Protein AF-A0A1C5EUR2-F1 (afdb_monomer_lite)

pLDDT: mean 84.71, std 11.82, range [50.34, 96.5]

Radius of gyration: 13.33 Å; chains: 1; bounding box: 35×22×32 Å

Structure (mmCIF, N/CA/C/O backbone):
data_AF-A0A1C5EUR2-F1
#
_entry.id   AF-A0A1C5EUR2-F1
#
loop_
_atom_site.group_PDB
_atom_site.id
_atom_site.type_symbol
_atom_site.label_atom_id
_atom_site.label_alt_id
_atom_site.label_comp_id
_atom_site.label_asym_id
_atom_site.label_entity_id
_atom_site.label_seq_id
_atom_site.pdbx_PDB_ins_code
_atom_site.Cartn_x
_atom_site.Cartn_y
_atom_site.Cartn_z
_atom_site.occupancy
_atom_site.B_iso_or_equiv
_atom_site.auth_seq_id
_atom_site.auth_comp_id
_atom_site.auth_asym_id
_atom_site.auth_atom_id
_atom_site.pdbx_PDB_model_num
ATOM 1 N N . MET A 1 1 ? 15.691 -6.010 -11.810 1.00 57.28 1 MET A N 1
ATOM 2 C CA . MET A 1 1 ? 16.089 -5.793 -10.401 1.00 57.28 1 MET A CA 1
ATOM 3 C C . MET A 1 1 ? 14.853 -5.970 -9.523 1.00 57.28 1 MET A C 1
ATOM 5 O O . MET A 1 1 ? 13.763 -5.711 -10.019 1.00 57.28 1 MET A O 1
ATOM 9 N N . THR A 1 2 ? 14.974 -6.474 -8.293 1.00 76.25 2 THR A N 1
ATOM 10 C CA . THR A 1 2 ? 13.817 -6.724 -7.407 1.00 76.25 2 THR A CA 1
ATOM 11 C C . THR A 1 2 ? 13.368 -5.432 -6.701 1.00 76.25 2 THR A C 1
ATOM 13 O O . THR A 1 2 ? 14.171 -4.526 -6.485 1.00 76.25 2 THR A O 1
ATOM 16 N N . ILE A 1 3 ? 12.076 -5.316 -6.370 1.00 88.06 3 ILE A N 1
ATOM 17 C CA . ILE A 1 3 ? 11.466 -4.102 -5.782 1.00 88.06 3 ILE A CA 1
ATOM 18 C C . ILE A 1 3 ? 12.031 -3.808 -4.386 1.00 88.06 3 ILE A C 1
ATOM 20 O O . ILE A 1 3 ? 12.219 -2.649 -4.021 1.00 88.06 3 ILE A O 1
ATOM 24 N N . LEU A 1 4 ? 12.328 -4.856 -3.615 1.00 87.62 4 LEU A N 1
ATOM 25 C CA . LEU A 1 4 ? 12.792 -4.757 -2.235 1.00 87.62 4 LEU A CA 1
ATOM 26 C C . LEU A 1 4 ? 14.093 -3.931 -2.074 1.00 87.62 4 LEU A C 1
ATOM 28 O O . LEU A 1 4 ? 14.084 -2.989 -1.274 1.00 87.62 4 LEU A O 1
ATOM 32 N N . PRO A 1 5 ? 15.183 -4.187 -2.830 1.00 87.69 5 PRO A N 1
ATOM 33 C CA . PRO A 1 5 ? 16.371 -3.332 -2.830 1.00 87.69 5 PRO A CA 1
ATOM 34 C C . PRO A 1 5 ? 16.086 -1.864 -3.167 1.00 87.69 5 PRO A C 1
ATOM 36 O O . PRO A 1 5 ? 16.522 -0.980 -2.432 1.00 87.69 5 PRO A O 1
ATOM 39 N N . ALA A 1 6 ? 15.316 -1.597 -4.228 1.00 87.69 6 ALA A N 1
ATOM 40 C CA . ALA A 1 6 ? 15.005 -0.232 -4.658 1.00 87.69 6 ALA A CA 1
ATOM 41 C C . ALA A 1 6 ? 14.180 0.522 -3.603 1.00 87.69 6 ALA A C 1
ATOM 43 O O . ALA A 1 6 ? 14.466 1.675 -3.282 1.00 87.69 6 ALA A O 1
ATOM 44 N N . LEU A 1 7 ? 13.187 -0.142 -3.006 1.00 88.44 7 LEU A N 1
ATOM 45 C CA . LEU A 1 7 ? 12.354 0.448 -1.961 1.00 88.44 7 LEU A CA 1
ATOM 46 C C . LEU A 1 7 ? 13.166 0.736 -0.696 1.00 88.44 7 LEU A C 1
ATOM 48 O O . LEU A 1 7 ? 13.016 1.796 -0.089 1.00 88.44 7 LEU A O 1
ATOM 52 N N . THR A 1 8 ? 14.062 -0.180 -0.329 1.00 87.12 8 THR A N 1
ATOM 53 C CA . THR A 1 8 ? 14.967 0.005 0.811 1.00 87.12 8 THR A CA 1
ATOM 54 C C . THR A 1 8 ? 15.897 1.199 0.587 1.00 87.12 8 THR A C 1
ATOM 56 O O . THR A 1 8 ? 16.060 2.019 1.490 1.00 87.12 8 THR A O 1
ATOM 59 N N . ALA A 1 9 ? 16.468 1.337 -0.615 1.00 86.00 9 ALA A N 1
ATOM 60 C CA . ALA A 1 9 ? 17.313 2.474 -0.979 1.00 86.00 9 ALA A CA 1
ATOM 61 C C . ALA A 1 9 ? 16.538 3.802 -0.931 1.00 86.00 9 ALA A C 1
ATOM 63 O O . ALA A 1 9 ? 17.007 4.768 -0.330 1.00 86.00 9 ALA A O 1
ATOM 64 N N . HIS A 1 10 ? 15.317 3.834 -1.473 1.00 85.69 10 HIS A N 1
ATOM 65 C CA . HIS A 1 10 ? 14.466 5.025 -1.450 1.00 85.69 10 HIS A CA 1
ATOM 66 C C . HIS A 1 10 ? 14.125 5.485 -0.028 1.00 85.69 10 HIS A C 1
ATOM 68 O O . HIS A 1 10 ? 14.224 6.674 0.268 1.00 85.69 10 HIS A O 1
ATOM 74 N N . ILE A 1 11 ? 13.778 4.554 0.867 1.00 84.81 11 ILE A N 1
ATOM 75 C CA . ILE A 1 11 ? 13.497 4.873 2.275 1.00 84.81 11 ILE A CA 1
ATOM 76 C C . ILE A 1 11 ? 14.742 5.436 2.967 1.00 84.81 11 ILE A C 1
ATOM 78 O O . ILE A 1 11 ? 14.644 6.435 3.676 1.00 84.81 11 ILE A O 1
ATOM 82 N N . ARG A 1 12 ? 15.920 4.838 2.740 1.00 81.44 12 ARG A N 1
ATOM 83 C CA . ARG A 1 12 ? 17.181 5.355 3.296 1.00 81.44 12 ARG A CA 1
ATOM 84 C C . ARG A 1 12 ? 17.479 6.771 2.803 1.00 81.44 12 ARG A C 1
ATOM 86 O O . ARG A 1 12 ? 17.879 7.608 3.603 1.00 81.44 12 ARG A O 1
ATOM 93 N N . ALA A 1 13 ? 17.256 7.043 1.517 1.00 81.00 13 ALA A N 1
ATOM 94 C CA . ALA A 1 13 ? 17.493 8.355 0.919 1.00 81.00 13 ALA A CA 1
ATOM 95 C C . ALA A 1 13 ? 16.507 9.432 1.406 1.00 81.00 13 ALA A C 1
ATOM 97 O O . ALA A 1 13 ? 16.893 10.589 1.541 1.00 81.00 13 ALA A O 1
ATOM 98 N N . ALA A 1 14 ? 15.251 9.068 1.686 1.00 78.25 14 ALA A N 1
ATOM 99 C CA . ALA A 1 14 ? 14.244 9.994 2.214 1.00 78.25 14 ALA A CA 1
ATOM 100 C C . ALA A 1 14 ? 14.490 10.390 3.684 1.00 78.25 14 ALA A C 1
ATOM 102 O O . ALA A 1 14 ? 13.937 11.386 4.149 1.00 78.25 14 ALA A O 1
ATOM 103 N N . GLY A 1 15 ? 15.328 9.633 4.400 1.00 68.81 15 GLY A N 1
ATOM 104 C CA . GLY A 1 15 ? 15.553 9.783 5.832 1.00 68.81 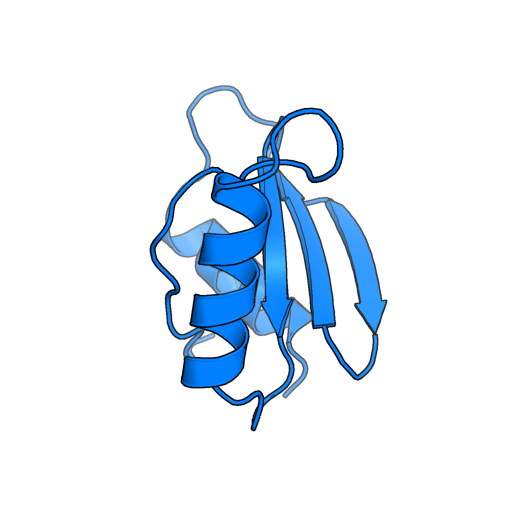15 GLY A CA 1
ATOM 105 C C . GLY A 1 15 ? 14.439 9.133 6.657 1.00 68.81 15 GLY A C 1
ATOM 106 O O . GLY A 1 15 ? 13.258 9.177 6.316 1.00 68.81 15 GLY A O 1
ATOM 107 N N . THR A 1 16 ? 14.811 8.498 7.767 1.00 62.66 16 THR A N 1
ATOM 108 C CA . THR A 1 16 ? 13.840 7.990 8.743 1.00 62.66 16 THR A CA 1
ATOM 109 C C . THR A 1 16 ? 13.438 9.112 9.704 1.00 62.66 16 THR A C 1
ATOM 111 O O . THR A 1 16 ? 14.326 9.842 10.152 1.00 62.66 16 THR A O 1
ATOM 114 N N . PRO A 1 17 ? 12.150 9.248 10.077 1.00 59.69 17 PRO A N 1
ATOM 115 C CA . PRO A 1 17 ? 11.733 10.188 11.117 1.00 59.69 17 PRO A CA 1
ATOM 116 C C . PRO A 1 17 ? 12.563 9.993 12.393 1.00 59.69 17 PRO A C 1
ATOM 118 O O . PRO A 1 17 ? 12.833 8.851 12.788 1.00 59.69 17 PRO A O 1
ATOM 121 N N . ALA A 1 18 ? 12.982 11.095 13.022 1.00 57.38 18 ALA A N 1
ATOM 122 C CA . ALA A 1 18 ? 13.832 11.063 14.210 1.00 57.38 18 ALA A CA 1
ATOM 123 C C . ALA A 1 18 ? 13.219 10.169 15.307 1.00 57.38 18 ALA A C 1
ATOM 125 O O . ALA A 1 18 ? 12.048 10.320 15.645 1.00 57.38 18 ALA A O 1
ATOM 126 N N . GLY A 1 19 ? 14.010 9.230 15.842 1.00 57.06 19 GLY A N 1
ATOM 127 C CA . GLY A 1 19 ? 13.586 8.303 16.904 1.00 57.06 19 GLY A CA 1
ATOM 128 C C . GLY A 1 19 ? 13.050 6.939 16.441 1.00 57.06 19 GLY A C 1
ATOM 129 O O . GLY A 1 19 ? 12.688 6.122 17.282 1.00 57.06 19 GLY A O 1
ATOM 130 N N . THR A 1 20 ? 13.028 6.653 15.136 1.00 56.53 20 THR A N 1
ATOM 131 C CA . THR A 1 20 ? 12.577 5.350 14.606 1.00 56.53 20 THR A CA 1
ATOM 132 C C . THR A 1 20 ? 13.742 4.350 14.516 1.00 56.53 20 THR A C 1
ATOM 134 O O . THR A 1 20 ? 14.813 4.749 14.051 1.00 56.53 20 THR A O 1
ATOM 137 N N . PRO A 1 21 ? 13.588 3.060 14.896 1.00 55.41 21 PRO A N 1
ATOM 138 C CA . PRO A 1 21 ? 14.635 2.061 14.686 1.00 55.41 21 PRO A CA 1
ATOM 139 C C . PRO A 1 21 ? 15.082 1.990 13.216 1.00 55.41 21 PRO A C 1
ATOM 141 O O . PRO A 1 21 ? 14.292 2.097 12.278 1.00 55.41 21 PRO A O 1
ATOM 144 N N . THR A 1 22 ? 16.391 1.815 13.059 1.00 64.69 22 THR A N 1
ATOM 145 C CA . THR A 1 22 ? 17.254 2.205 11.932 1.00 64.69 22 THR A CA 1
ATOM 146 C C . THR A 1 22 ? 17.107 1.387 10.644 1.00 64.69 22 THR A C 1
ATOM 148 O O . THR A 1 22 ? 17.762 1.703 9.650 1.00 64.69 22 THR A O 1
ATOM 151 N N . ALA A 1 23 ? 16.276 0.340 10.626 1.00 74.88 23 ALA A N 1
ATOM 152 C CA . ALA A 1 23 ? 16.123 -0.538 9.468 1.00 74.88 23 ALA A CA 1
ATOM 153 C C . ALA A 1 23 ? 14.651 -0.909 9.213 1.00 74.88 23 ALA A C 1
ATOM 155 O O . ALA A 1 23 ? 13.965 -1.346 10.139 1.00 74.88 23 ALA A O 1
ATOM 156 N N . PRO A 1 24 ? 14.156 -0.773 7.967 1.00 86.19 24 PRO A N 1
ATOM 157 C CA . PRO A 1 24 ? 12.817 -1.224 7.616 1.00 86.19 24 PRO A CA 1
ATOM 158 C C . PRO A 1 24 ? 12.714 -2.751 7.723 1.00 86.19 24 PRO A C 1
ATOM 160 O O . PRO A 1 24 ? 13.606 -3.472 7.275 1.00 86.19 24 PRO A O 1
ATOM 163 N N . ALA A 1 25 ? 11.607 -3.244 8.278 1.00 90.12 25 ALA A N 1
ATOM 164 C CA . ALA A 1 25 ? 11.323 -4.674 8.365 1.00 90.12 25 ALA A CA 1
ATOM 165 C C . ALA A 1 25 ? 10.411 -5.111 7.213 1.00 90.12 25 ALA A C 1
ATOM 167 O O . ALA A 1 25 ? 9.377 -4.489 6.965 1.00 90.12 25 ALA A O 1
ATOM 168 N N . THR A 1 26 ? 10.759 -6.191 6.517 1.00 93.81 26 THR A N 1
ATOM 169 C CA . THR A 1 26 ? 9.917 -6.734 5.444 1.00 93.81 26 THR A CA 1
ATOM 170 C C . THR A 1 26 ? 8.682 -7.414 6.021 1.00 93.81 26 THR A C 1
ATOM 172 O O . THR A 1 26 ? 8.799 -8.374 6.775 1.00 93.81 26 THR A O 1
ATOM 175 N N . LEU A 1 27 ? 7.496 -6.930 5.642 1.00 94.44 27 LEU A N 1
ATOM 176 C CA . LEU A 1 27 ? 6.214 -7.556 5.984 1.00 94.44 27 LEU A CA 1
ATOM 177 C C . LEU A 1 27 ? 5.743 -8.514 4.887 1.00 94.44 27 LEU A C 1
ATOM 179 O O . LEU A 1 27 ? 5.135 -9.540 5.174 1.00 94.44 27 LEU A O 1
ATOM 183 N N . ALA A 1 28 ? 6.004 -8.167 3.626 1.00 95.12 28 ALA A N 1
ATOM 184 C CA . ALA A 1 28 ? 5.718 -9.019 2.481 1.00 95.12 28 ALA A CA 1
ATOM 185 C C . ALA A 1 28 ? 6.640 -8.661 1.313 1.00 95.12 28 ALA A C 1
ATOM 187 O O . ALA A 1 28 ? 6.840 -7.483 1.025 1.00 95.12 28 ALA A O 1
ATOM 188 N N . ASP A 1 29 ? 7.139 -9.669 0.605 1.00 94.00 29 ASP A N 1
ATOM 189 C CA . ASP A 1 29 ? 7.814 -9.503 -0.680 1.00 94.00 29 ASP A CA 1
ATOM 190 C C . ASP A 1 29 ? 7.240 -10.526 -1.658 1.00 94.00 29 ASP A C 1
ATOM 192 O O . ASP A 1 29 ? 7.408 -11.735 -1.489 1.00 94.00 29 ASP A O 1
ATOM 196 N N . ARG A 1 30 ? 6.440 -10.047 -2.610 1.00 92.69 30 ARG A N 1
ATOM 197 C CA . ARG A 1 30 ? 5.663 -10.881 -3.531 1.00 92.69 30 ARG A CA 1
ATOM 198 C C . ARG A 1 30 ? 5.773 -10.330 -4.951 1.00 92.69 30 ARG A C 1
ATOM 200 O O . ARG A 1 30 ? 6.042 -9.139 -5.114 1.00 92.69 30 ARG A O 1
ATOM 207 N N . PRO A 1 31 ? 5.470 -11.139 -5.985 1.00 90.38 31 PRO A N 1
ATOM 208 C CA . PRO A 1 31 ? 5.549 -10.691 -7.375 1.00 90.38 31 PRO A CA 1
ATOM 209 C C . PRO A 1 31 ? 4.707 -9.450 -7.700 1.00 90.38 31 PRO A C 1
ATOM 211 O O . PRO A 1 31 ? 5.037 -8.731 -8.634 1.00 90.38 31 PRO A O 1
ATOM 214 N N . ASP A 1 32 ? 3.624 -9.194 -6.957 1.00 88.81 32 ASP A N 1
ATOM 215 C CA . ASP A 1 32 ? 2.709 -8.071 -7.185 1.00 88.81 32 ASP A CA 1
ATOM 216 C C . ASP A 1 32 ? 3.061 -6.802 -6.386 1.00 88.81 32 ASP A C 1
ATOM 218 O O . ASP A 1 32 ? 2.702 -5.690 -6.797 1.00 88.81 32 ASP A O 1
ATOM 222 N N . ALA A 1 33 ? 3.721 -6.952 -5.232 1.00 92.94 33 ALA A N 1
ATOM 223 C CA . ALA A 1 33 ? 4.066 -5.852 -4.338 1.00 92.94 33 ALA A CA 1
ATOM 224 C C . ALA A 1 33 ? 5.062 -6.256 -3.239 1.00 92.94 33 ALA A C 1
ATOM 226 O O . ALA A 1 33 ? 5.032 -7.376 -2.725 1.00 92.94 33 ALA A O 1
ATOM 227 N N . THR A 1 34 ? 5.827 -5.266 -2.779 1.00 94.88 34 THR A N 1
ATOM 228 C CA . THR A 1 34 ? 6.650 -5.332 -1.567 1.00 94.88 34 THR A CA 1
ATOM 229 C C . THR A 1 34 ? 6.077 -4.387 -0.511 1.00 94.88 34 THR A C 1
ATOM 231 O O . THR A 1 34 ? 5.662 -3.267 -0.823 1.00 94.88 34 THR A O 1
ATOM 234 N N . VAL A 1 35 ? 6.049 -4.832 0.744 1.00 93.88 35 VAL A N 1
ATOM 235 C CA . VAL A 1 35 ? 5.545 -4.090 1.903 1.00 93.88 35 VAL A CA 1
ATOM 236 C C . VAL A 1 35 ? 6.596 -4.099 3.008 1.00 93.88 35 VAL A C 1
ATOM 238 O O . VAL A 1 35 ? 7.032 -5.165 3.443 1.00 93.88 35 VAL A O 1
ATOM 241 N N . LEU A 1 36 ? 6.962 -2.913 3.489 1.00 92.50 36 LEU A N 1
ATOM 242 C CA . LEU A 1 36 ? 7.921 -2.704 4.569 1.00 92.50 36 LEU A CA 1
ATOM 243 C C . LEU A 1 36 ? 7.263 -1.970 5.743 1.00 92.50 36 LEU A C 1
ATOM 245 O O . LEU A 1 36 ? 6.420 -1.095 5.540 1.00 92.50 36 LEU A O 1
ATOM 249 N N . ARG A 1 37 ? 7.678 -2.289 6.967 1.00 90.19 37 ARG A N 1
ATOM 250 C CA . ARG A 1 37 ? 7.361 -1.537 8.186 1.00 90.19 37 ARG A CA 1
ATOM 251 C C . ARG A 1 37 ? 8.519 -0.599 8.517 1.00 90.19 37 ARG A C 1
ATOM 253 O O . ARG A 1 37 ? 9.662 -1.045 8.594 1.00 90.19 37 ARG A O 1
ATOM 260 N N . LEU A 1 38 ? 8.208 0.671 8.752 1.00 86.75 38 LEU A N 1
ATOM 261 C CA . LEU A 1 38 ? 9.128 1.702 9.221 1.00 86.75 38 LEU A CA 1
ATOM 262 C C . LEU A 1 38 ? 8.514 2.402 10.439 1.00 86.75 38 LEU A C 1
ATOM 264 O O . LEU A 1 38 ? 7.672 3.284 10.282 1.00 86.75 38 LEU A O 1
ATOM 268 N N . GLY A 1 39 ? 8.909 1.994 11.648 1.00 85.38 39 GLY A N 1
ATOM 269 C CA . GLY A 1 39 ? 8.282 2.495 12.876 1.00 85.38 39 GLY A CA 1
ATOM 270 C C . GLY A 1 39 ? 6.795 2.170 12.892 1.00 85.38 39 GLY A C 1
ATOM 271 O O . GLY A 1 39 ? 6.431 0.999 12.842 1.00 85.38 39 GLY A O 1
ATOM 272 N N . ASP A 1 40 ? 5.944 3.195 12.876 1.00 84.81 40 ASP A N 1
ATOM 273 C CA . ASP A 1 40 ? 4.483 3.059 12.787 1.00 84.81 40 ASP A CA 1
ATOM 274 C C . ASP A 1 40 ? 3.922 3.144 11.366 1.00 84.81 40 ASP A C 1
ATOM 276 O O . ASP A 1 40 ? 2.745 2.869 11.132 1.00 84.81 40 ASP A O 1
ATOM 280 N N . THR A 1 41 ? 4.775 3.441 10.390 1.00 85.38 41 THR A N 1
ATOM 281 C CA . THR A 1 41 ? 4.384 3.578 8.991 1.00 85.38 41 THR A CA 1
ATOM 282 C C . THR A 1 41 ? 4.562 2.260 8.249 1.00 85.38 41 THR A C 1
ATOM 284 O O . THR A 1 41 ? 5.571 1.566 8.389 1.00 85.38 41 THR A O 1
ATOM 287 N N . VAL A 1 42 ? 3.595 1.921 7.396 1.00 90.06 42 VAL A N 1
ATOM 288 C CA . VAL A 1 42 ? 3.734 0.848 6.407 1.00 90.06 42 VAL A CA 1
ATOM 289 C C . VAL A 1 42 ? 3.956 1.468 5.035 1.00 90.06 42 VAL A C 1
ATOM 291 O O . VAL A 1 42 ? 3.140 2.255 4.557 1.00 90.06 42 VAL A O 1
ATOM 294 N N . VAL A 1 43 ? 5.054 1.088 4.387 1.00 91.00 43 VAL A N 1
ATOM 295 C CA . VAL A 1 43 ? 5.406 1.516 3.033 1.00 91.00 43 VAL A CA 1
ATOM 296 C C . VAL A 1 43 ? 5.136 0.370 2.073 1.00 91.00 43 VAL A C 1
ATOM 298 O O . VAL A 1 43 ? 5.474 -0.779 2.352 1.00 91.00 43 VAL A O 1
ATOM 301 N N . LYS A 1 44 ? 4.539 0.674 0.921 1.00 92.31 44 LYS A N 1
ATOM 302 C CA . LYS A 1 44 ? 4.207 -0.321 -0.095 1.00 92.31 44 LYS A CA 1
ATOM 303 C C . LYS A 1 44 ? 4.643 0.142 -1.476 1.00 92.31 44 LYS A C 1
ATOM 305 O O . LYS A 1 44 ? 4.275 1.232 -1.906 1.00 92.31 44 LYS A O 1
ATOM 310 N N . ALA A 1 45 ? 5.356 -0.724 -2.185 1.00 94.06 45 ALA A N 1
ATOM 311 C CA . ALA A 1 45 ? 5.681 -0.553 -3.593 1.00 94.06 45 ALA A CA 1
ATOM 312 C C . ALA A 1 45 ? 5.017 -1.657 -4.415 1.00 94.06 45 ALA A C 1
ATOM 314 O O . ALA A 1 45 ? 4.943 -2.809 -3.995 1.00 94.06 45 ALA A O 1
ATOM 315 N N . HIS A 1 46 ? 4.513 -1.285 -5.583 1.00 92.31 46 HIS A N 1
ATOM 316 C CA . HIS A 1 46 ? 3.851 -2.191 -6.510 1.00 92.31 46 HIS A CA 1
ATOM 317 C C . HIS A 1 46 ? 4.797 -2.630 -7.624 1.00 92.31 46 HIS A C 1
ATOM 319 O O . HIS A 1 46 ? 5.732 -1.904 -7.966 1.00 92.31 46 HIS A O 1
ATOM 325 N N . ALA A 1 47 ? 4.522 -3.794 -8.209 1.00 90.25 47 ALA A N 1
ATOM 326 C CA . ALA A 1 47 ? 5.282 -4.295 -9.342 1.00 90.25 47 ALA A CA 1
ATOM 327 C C . ALA A 1 47 ? 5.282 -3.331 -10.541 1.00 90.25 47 ALA A C 1
ATOM 329 O O . ALA A 1 47 ? 4.281 -2.630 -10.767 1.00 90.25 47 ALA A O 1
ATOM 330 N N . PRO A 1 48 ? 6.374 -3.312 -11.334 1.00 87.31 48 PRO A N 1
ATOM 331 C CA . PRO A 1 48 ? 6.412 -2.598 -12.604 1.00 87.31 48 PRO A CA 1
ATOM 332 C C . PRO A 1 48 ? 5.201 -2.942 -13.479 1.00 87.31 48 PRO A C 1
ATOM 334 O O . PRO A 1 48 ? 4.726 -4.074 -13.488 1.00 87.31 48 PRO A O 1
ATOM 337 N N . GLY A 1 49 ? 4.681 -1.949 -14.200 1.00 88.00 49 GLY A N 1
ATOM 338 C CA . GLY A 1 49 ? 3.484 -2.114 -15.031 1.00 88.00 49 GLY A CA 1
ATOM 339 C C . GLY A 1 49 ? 2.153 -2.028 -14.275 1.00 88.00 49 GLY A C 1
ATOM 340 O O . GLY A 1 49 ? 1.101 -2.085 -14.906 1.00 88.00 49 GLY A O 1
ATOM 341 N N . THR A 1 50 ? 2.160 -1.833 -12.949 1.00 90.62 50 THR A N 1
ATOM 342 C CA . THR A 1 50 ? 0.927 -1.512 -12.213 1.00 90.62 50 THR A CA 1
ATOM 343 C C . THR A 1 50 ? 0.309 -0.227 -12.756 1.00 90.62 50 THR A C 1
ATOM 345 O O . THR A 1 50 ? 0.949 0.824 -12.729 1.00 90.62 50 THR A O 1
ATOM 348 N N . ASP A 1 51 ? -0.950 -0.312 -13.199 1.00 92.69 51 ASP A N 1
ATOM 349 C CA . ASP A 1 51 ? -1.702 0.834 -13.709 1.00 92.69 51 ASP A CA 1
ATOM 350 C C . ASP A 1 51 ? -1.790 1.943 -12.641 1.00 92.69 51 ASP A C 1
ATOM 352 O O . ASP A 1 51 ? -2.447 1.765 -11.600 1.00 92.69 51 ASP A O 1
ATOM 356 N N . PRO A 1 52 ? -1.165 3.106 -12.890 1.00 90.38 52 PRO A N 1
ATOM 357 C CA . PRO A 1 52 ? -1.150 4.192 -11.931 1.00 90.38 52 PRO A CA 1
ATOM 358 C C . PRO A 1 52 ? -2.530 4.830 -11.697 1.00 90.38 52 PRO A C 1
ATOM 360 O O . PRO A 1 52 ? -2.792 5.309 -10.592 1.00 90.38 52 PRO A O 1
ATOM 363 N N . ALA A 1 53 ? -3.423 4.837 -12.692 1.00 93.00 53 ALA A N 1
ATOM 364 C CA . ALA A 1 53 ? -4.774 5.385 -12.556 1.00 93.00 53 ALA A CA 1
ATOM 365 C C . ALA A 1 53 ? -5.650 4.468 -11.695 1.00 93.00 53 ALA A C 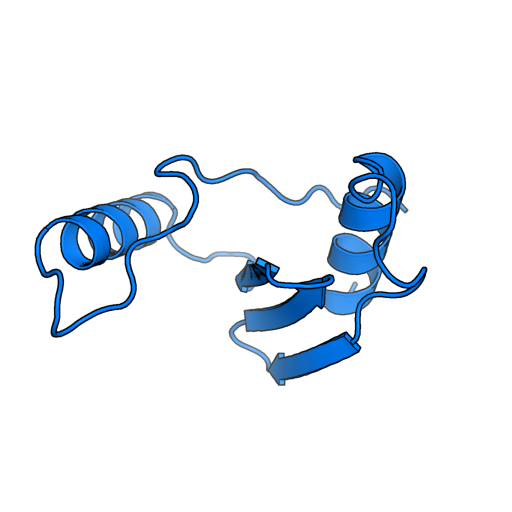1
ATOM 367 O O . ALA A 1 53 ? -6.331 4.928 -10.773 1.00 93.00 53 ALA A O 1
ATOM 368 N N . ARG A 1 54 ? -5.571 3.152 -11.923 1.00 93.56 54 ARG A N 1
ATOM 369 C CA . ARG A 1 54 ? -6.245 2.161 -11.072 1.00 93.56 54 ARG A CA 1
ATOM 370 C C . ARG A 1 54 ? -5.735 2.205 -9.632 1.00 93.56 54 ARG A C 1
ATOM 372 O O . ARG A 1 54 ? -6.532 2.058 -8.706 1.00 93.56 54 ARG A O 1
ATOM 379 N N . LEU A 1 55 ? -4.431 2.408 -9.425 1.00 91.94 55 LEU A N 1
ATOM 380 C CA . LEU A 1 55 ? -3.872 2.573 -8.082 1.00 91.94 55 LEU A CA 1
ATOM 381 C C . LEU A 1 55 ? -4.423 3.827 -7.390 1.00 91.94 55 LEU A C 1
ATOM 383 O O . LEU A 1 55 ? -4.854 3.723 -6.245 1.00 91.94 55 LEU A O 1
ATOM 387 N N . THR A 1 56 ? -4.480 4.971 -8.080 1.00 92.06 56 THR A N 1
ATOM 388 C CA . THR A 1 56 ? -5.076 6.204 -7.534 1.00 92.06 56 THR A CA 1
ATOM 389 C C . THR A 1 56 ? -6.518 5.980 -7.076 1.00 92.06 56 THR A C 1
ATOM 391 O O . THR A 1 56 ? -6.822 6.251 -5.917 1.00 92.06 56 THR A O 1
ATOM 394 N N . ARG A 1 57 ? -7.372 5.363 -7.906 1.00 94.44 57 ARG A N 1
ATOM 395 C CA . ARG A 1 57 ? -8.774 5.079 -7.530 1.00 94.44 57 ARG A CA 1
ATOM 396 C C . ARG A 1 57 ? -8.898 4.211 -6.278 1.00 94.44 57 ARG A C 1
ATOM 398 O O . ARG A 1 57 ? -9.809 4.392 -5.474 1.00 94.44 57 ARG A O 1
ATOM 405 N N . ARG A 1 58 ? -7.981 3.256 -6.090 1.00 92.94 58 ARG A N 1
ATOM 406 C CA . ARG A 1 58 ? -7.951 2.414 -4.882 1.00 92.94 58 ARG A CA 1
ATOM 407 C C . ARG A 1 58 ? -7.585 3.219 -3.636 1.00 92.94 58 ARG A C 1
ATOM 409 O O . ARG A 1 58 ? -8.166 2.965 -2.587 1.00 92.94 58 ARG A O 1
ATOM 416 N N . LEU A 1 59 ? -6.650 4.166 -3.746 1.00 93.12 59 LEU A N 1
ATOM 417 C CA . LEU A 1 59 ? -6.284 5.058 -2.639 1.00 93.12 59 LEU A CA 1
ATOM 418 C C . LEU A 1 59 ? -7.439 6.002 -2.282 1.00 93.12 59 LEU A C 1
ATOM 420 O O . LEU A 1 59 ? -7.746 6.160 -1.104 1.00 93.12 59 LEU A O 1
ATOM 424 N N . GLU A 1 60 ? -8.116 6.564 -3.285 1.00 94.25 60 GLU A N 1
ATOM 425 C CA . GLU A 1 60 ? -9.318 7.391 -3.099 1.00 94.25 60 GLU A CA 1
ATOM 426 C C . GLU A 1 60 ? -10.439 6.601 -2.412 1.00 94.25 60 GLU A C 1
ATOM 428 O O . GLU A 1 60 ? -11.004 7.061 -1.424 1.00 94.25 60 GLU A O 1
ATOM 433 N N . THR A 1 61 ? -10.699 5.370 -2.868 1.00 95.38 61 THR A N 1
ATOM 434 C CA . THR A 1 61 ? -11.701 4.481 -2.255 1.00 95.38 61 THR A CA 1
ATOM 435 C C . THR A 1 61 ? -11.359 4.161 -0.798 1.00 95.38 61 THR A C 1
ATOM 437 O O . THR A 1 61 ? -12.235 4.205 0.060 1.00 95.38 61 THR A O 1
ATOM 440 N N . ALA A 1 62 ? -10.090 3.858 -0.499 1.00 95.00 62 ALA A N 1
ATOM 441 C CA . ALA A 1 62 ? -9.648 3.571 0.865 1.00 95.00 62 ALA A CA 1
ATOM 442 C C . ALA A 1 62 ? -9.812 4.778 1.797 1.00 95.00 62 ALA A C 1
ATOM 444 O O . ALA A 1 62 ? -10.217 4.612 2.943 1.00 95.00 62 ALA A O 1
ATOM 445 N N . ALA A 1 63 ? -9.548 5.988 1.301 1.00 94.44 63 ALA A N 1
ATOM 446 C CA . ALA A 1 63 ? -9.761 7.205 2.074 1.00 94.44 63 ALA A CA 1
ATOM 447 C C . ALA A 1 63 ? -11.251 7.529 2.295 1.00 94.44 63 ALA A C 1
ATOM 449 O O . ALA A 1 63 ? -11.599 8.105 3.321 1.00 94.44 63 ALA A O 1
ATOM 450 N N . ALA A 1 64 ? -12.125 7.152 1.358 1.00 95.75 64 ALA A N 1
ATOM 451 C CA . ALA A 1 64 ? -13.562 7.412 1.434 1.00 95.75 64 ALA A CA 1
ATOM 452 C C . ALA A 1 64 ? -14.344 6.418 2.317 1.00 95.75 64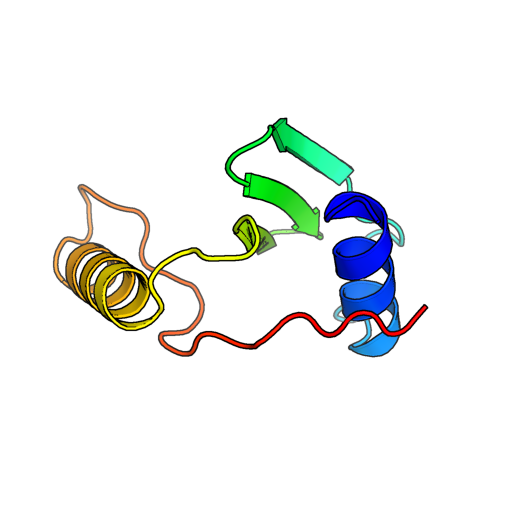 ALA A C 1
ATOM 454 O O . ALA A 1 64 ? -15.510 6.669 2.616 1.00 95.75 64 ALA A O 1
ATOM 455 N N . LEU A 1 65 ? -13.736 5.298 2.732 1.00 96.50 65 LEU A N 1
ATOM 456 C CA . LEU A 1 65 ? -14.391 4.235 3.511 1.00 96.50 65 LEU A CA 1
ATOM 457 C C . LEU A 1 65 ? -13.689 3.968 4.860 1.00 96.50 65 LEU A C 1
ATOM 459 O O . LEU A 1 65 ? -13.232 2.841 5.107 1.00 96.50 65 LEU A O 1
ATOM 463 N N . PRO A 1 66 ? -13.595 4.977 5.750 1.00 94.00 66 PRO A N 1
ATOM 464 C CA . PRO A 1 66 ? -13.009 4.790 7.072 1.00 94.00 66 PRO A CA 1
ATOM 465 C C . PRO A 1 66 ? -13.814 3.771 7.890 1.00 94.00 66 PRO A C 1
ATOM 467 O O . PRO A 1 66 ? -15.033 3.667 7.769 1.00 94.00 66 PRO A O 1
ATOM 470 N N . GLY A 1 67 ? -13.121 2.989 8.718 1.00 93.19 67 GLY A N 1
ATOM 471 C CA . GLY A 1 67 ? -13.720 1.906 9.511 1.00 93.19 67 GLY A CA 1
ATOM 472 C C . GLY A 1 67 ? -13.879 0.581 8.756 1.00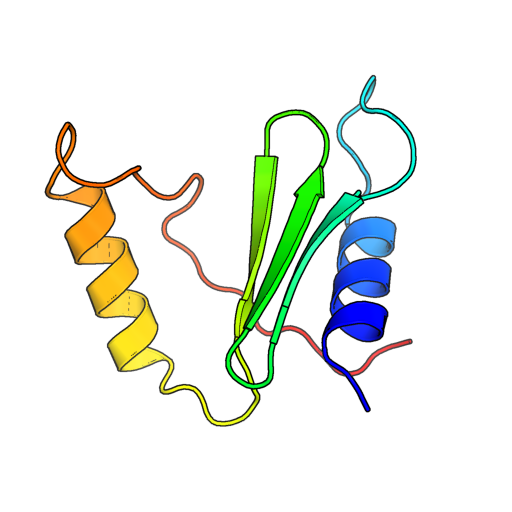 93.19 67 GLY A C 1
ATOM 473 O O . GLY A 1 67 ? -14.035 -0.456 9.392 1.00 93.19 67 GLY A O 1
ATOM 474 N N . VAL A 1 68 ? -13.765 0.594 7.422 1.00 95.75 68 VAL A N 1
ATOM 475 C CA . VAL A 1 68 ? -13.690 -0.619 6.588 1.00 95.75 68 VAL A CA 1
ATOM 476 C C . VAL A 1 68 ? -12.279 -0.798 6.039 1.00 95.75 68 VAL A C 1
ATOM 478 O O . VAL A 1 68 ? -11.693 -1.874 6.147 1.00 95.75 68 VAL A O 1
ATOM 481 N N . LEU A 1 69 ? -11.723 0.264 5.455 1.00 94.12 69 LEU A N 1
ATOM 482 C CA . LEU A 1 69 ? -10.368 0.286 4.922 1.00 94.12 69 LEU A CA 1
ATOM 483 C C . LEU A 1 69 ? -9.492 1.215 5.758 1.00 94.12 69 LEU A C 1
ATOM 485 O O . LEU A 1 69 ? -9.935 2.250 6.255 1.00 94.12 69 LEU A O 1
ATOM 489 N N . LEU A 1 70 ? -8.219 0.845 5.892 1.00 89.81 70 LEU A N 1
ATOM 490 C CA . LEU A 1 70 ? -7.221 1.738 6.460 1.00 89.81 70 LEU A CA 1
ATOM 491 C C . LEU A 1 70 ? -6.962 2.876 5.466 1.00 89.81 70 LEU A C 1
ATOM 493 O O . LEU A 1 70 ? -6.551 2.625 4.329 1.00 89.81 70 LEU A O 1
ATOM 497 N N . ALA A 1 71 ? -7.190 4.115 5.899 1.00 91.19 71 ALA A N 1
ATOM 498 C CA . ALA A 1 71 ? -6.905 5.289 5.087 1.00 91.19 71 ALA A CA 1
ATOM 499 C C . ALA A 1 71 ? -5.393 5.388 4.791 1.00 91.19 71 ALA A C 1
ATOM 501 O O . ALA A 1 71 ? -4.571 5.090 5.664 1.00 91.19 71 ALA A O 1
ATOM 502 N N . PRO A 1 72 ? -4.994 5.794 3.572 1.00 90.38 72 PRO A N 1
ATOM 503 C CA . PRO A 1 72 ? -3.586 5.991 3.261 1.00 90.38 72 PRO A CA 1
ATOM 504 C C . PRO A 1 72 ? -3.028 7.182 4.049 1.00 90.38 72 PRO A C 1
ATOM 506 O O . PRO A 1 72 ? -3.692 8.206 4.176 1.00 90.38 72 PRO A O 1
ATOM 509 N N . ALA A 1 73 ? -1.780 7.082 4.518 1.00 87.19 73 ALA A N 1
ATOM 510 C CA . ALA A 1 73 ? -1.117 8.180 5.233 1.00 87.19 73 ALA A CA 1
ATOM 511 C C . ALA A 1 73 ? -1.021 9.464 4.383 1.00 87.19 73 ALA A C 1
ATOM 513 O O . ALA A 1 73 ? -1.092 10.573 4.905 1.00 87.19 73 ALA A O 1
ATOM 514 N N . HIS A 1 74 ? -0.907 9.307 3.058 1.00 80.56 74 HIS A N 1
ATOM 515 C CA . HIS A 1 74 ? -0.959 10.388 2.079 1.00 80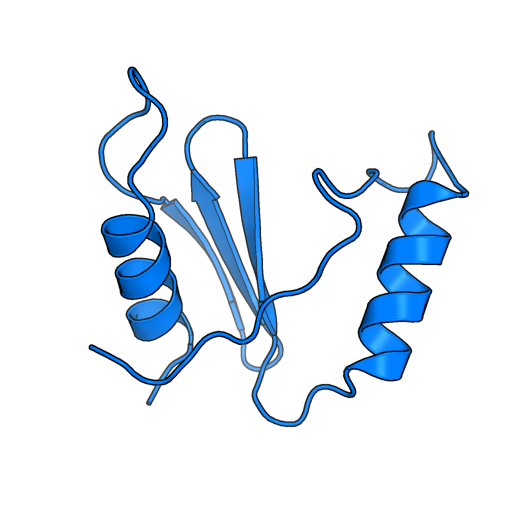.56 74 HIS A CA 1
ATOM 516 C C . HIS A 1 74 ? -1.715 9.932 0.826 1.00 80.56 74 HIS A C 1
ATOM 518 O O . HIS A 1 74 ? -1.565 8.796 0.379 1.00 80.56 74 HIS A O 1
ATOM 524 N N . HIS A 1 75 ? -2.467 10.838 0.198 1.00 72.50 75 HIS A N 1
ATOM 525 C CA . HIS A 1 75 ? -3.195 10.553 -1.048 1.00 72.50 75 HIS A CA 1
ATOM 526 C C . HIS A 1 75 ? -2.290 10.470 -2.292 1.00 72.50 75 HIS A C 1
ATOM 528 O O . HIS A 1 75 ? -2.731 10.051 -3.361 1.00 72.50 75 HIS A O 1
ATOM 534 N N . HIS A 1 76 ? -1.023 10.869 -2.171 1.00 72.38 76 HIS A N 1
ATOM 535 C CA . HIS A 1 76 ? -0.091 10.945 -3.289 1.00 72.38 76 HIS A CA 1
ATOM 536 C C . HIS A 1 76 ? 0.702 9.648 -3.453 1.00 72.38 76 HIS A C 1
ATOM 538 O O . HIS A 1 76 ? 1.244 9.100 -2.496 1.00 72.38 76 HIS A O 1
ATOM 544 N N . ARG A 1 77 ? 0.822 9.194 -4.705 1.00 80.94 77 ARG A N 1
ATOM 545 C CA . ARG A 1 77 ? 1.714 8.098 -5.107 1.00 80.94 77 ARG A CA 1
ATOM 546 C C . ARG A 1 77 ? 3.002 8.653 -5.713 1.00 80.94 77 ARG A C 1
ATOM 548 O O . ARG A 1 77 ? 2.949 9.518 -6.584 1.00 80.94 77 ARG A O 1
ATOM 555 N N . GLY A 1 78 ? 4.147 8.116 -5.300 1.00 85.12 78 GLY A N 1
ATOM 556 C CA . GLY A 1 78 ? 5.448 8.375 -5.923 1.00 85.12 78 GLY A CA 1
ATOM 557 C C . GLY A 1 78 ? 5.845 7.271 -6.907 1.00 85.12 78 GLY A C 1
ATOM 558 O O . GLY A 1 78 ? 5.381 6.136 -6.791 1.00 85.12 78 GLY A O 1
ATOM 559 N N . ARG A 1 79 ? 6.719 7.587 -7.873 1.00 86.44 79 ARG A N 1
ATOM 560 C CA . ARG A 1 79 ? 7.443 6.555 -8.632 1.00 86.44 79 ARG A CA 1
ATOM 561 C C . ARG A 1 79 ? 8.700 6.159 -7.872 1.00 86.44 79 ARG A C 1
ATOM 563 O O . ARG A 1 79 ? 9.525 7.012 -7.548 1.00 86.44 79 ARG A O 1
ATOM 570 N N . LEU A 1 80 ? 8.846 4.861 -7.642 1.00 86.00 80 LEU A N 1
ATOM 571 C CA . LEU A 1 80 ? 10.096 4.282 -7.186 1.00 86.00 80 LEU A CA 1
ATOM 572 C C . LEU A 1 80 ? 11.022 4.164 -8.400 1.00 86.00 80 LEU A C 1
ATOM 574 O O . LEU A 1 80 ? 10.689 3.471 -9.358 1.00 86.00 80 LEU A O 1
ATOM 578 N N . HIS A 1 81 ? 12.123 4.909 -8.393 1.00 77.06 81 HIS A N 1
ATOM 579 C CA . HIS A 1 81 ? 13.106 4.888 -9.474 1.00 77.06 81 HIS A CA 1
ATOM 580 C C . HIS A 1 81 ? 14.160 3.814 -9.193 1.00 77.06 81 HIS A C 1
ATOM 582 O O . HIS A 1 81 ? 14.469 3.550 -8.034 1.00 77.06 81 HIS A O 1
ATOM 588 N N . ASP A 1 82 ? 14.773 3.273 -10.245 1.00 64.94 82 ASP A N 1
ATOM 589 C CA . ASP A 1 82 ? 15.796 2.216 -10.166 1.00 64.94 82 ASP A CA 1
ATOM 590 C C . ASP A 1 82 ? 17.164 2.690 -9.631 1.00 64.94 82 ASP A C 1
ATOM 592 O O . ASP A 1 82 ? 18.189 2.070 -9.904 1.00 64.94 82 ASP A O 1
ATOM 596 N N . ARG A 1 83 ? 17.223 3.805 -8.894 1.00 55.66 83 ARG A N 1
ATOM 597 C CA . ARG A 1 83 ? 18.494 4.324 -8.376 1.00 55.66 83 ARG A CA 1
ATOM 598 C C . ARG A 1 83 ? 18.892 3.541 -7.122 1.00 55.66 83 ARG A C 1
ATOM 600 O O . ARG A 1 83 ? 18.262 3.707 -6.078 1.00 55.66 83 ARG A O 1
ATOM 607 N N . LEU A 1 84 ? 19.906 2.686 -7.267 1.00 50.34 84 LEU A N 1
ATOM 608 C CA . LEU A 1 84 ? 20.746 2.207 -6.167 1.00 50.34 84 LEU A CA 1
ATOM 609 C C . LEU A 1 84 ? 21.842 3.232 -5.880 1.00 50.34 84 LEU A C 1
AT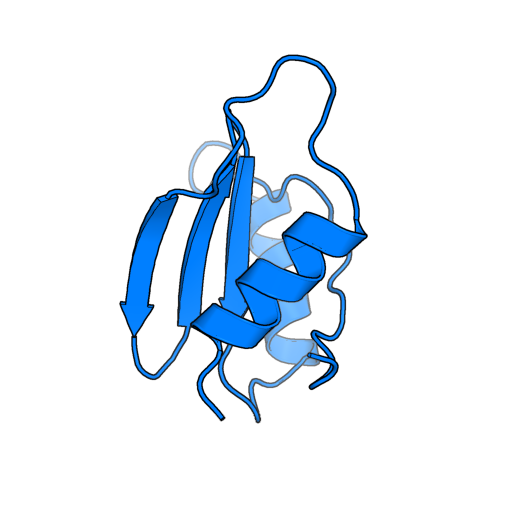OM 611 O O . LEU A 1 84 ? 22.400 3.766 -6.866 1.00 50.34 84 LEU A O 1
#

Secondary structure (DSSP, 8-state):
--HHHHHHHHHHHH-PPTTS-SSPEEEEEETTEEEEEETTEEEEEEPTT--HHHHHHHHHHHHHSBTTBPPPS-SPPPP-----

Foldseek 3Di:
DFPVVLVQVVDVVVDAPPPWPDGWAWPDGDQAKTWTDTRPDIDIDGHPPPDPVVVLVVQVVLCVDPPVHDHHPDSDDDDRDPDD

Sequence (84 aa):
MTILPALTAHIRAAGTPAGTPTAPATLADRPDATVLRLGDTVVKAHAPGTDPARLTRRLETAAALPGVLLAPAHHHRGRLHDRL